Protein AF-A0A3M2EKF6-F1 (afdb_monomer)

Foldseek 3Di:
DDDDPPPPPLPLDADAAQWKKWAQAPLGIWIKGFQHDDPPFATKIFTFDDDPDQDQASARSLVGDGPAIAGENVSVCSNVVPPRMHTRGGYDHDPVSNAQFKAKEFDADPVRHGQAIWIDRPPDIDGDPDRVDDPGHHHDYDYSVRVRVVRSVD

Mean predicted aligned error: 7.69 Å

pLDDT: mean 85.17, std 13.41, range [38.59, 97.5]

Structure (mmCIF, N/CA/C/O backbone):
data_AF-A0A3M2EKF6-F1
#
_entry.id   AF-A0A3M2EKF6-F1
#
loop_
_atom_site.group_PDB
_atom_site.id
_atom_site.type_symbol
_atom_site.label_atom_id
_atom_site.label_alt_id
_atom_site.label_comp_id
_atom_site.label_asym_id
_atom_site.label_entity_id
_atom_site.label_seq_id
_atom_site.pdbx_PDB_ins_code
_atom_site.Cartn_x
_atom_site.Cartn_y
_atom_site.Cartn_z
_atom_site.occupancy
_atom_site.B_iso_or_equiv
_atom_site.auth_seq_id
_atom_site.auth_comp_id
_atom_site.auth_asym_id
_atom_site.auth_atom_id
_atom_site.pdbx_PDB_model_num
ATOM 1 N N . MET A 1 1 ? -35.998 6.943 17.045 1.00 41.31 1 MET A N 1
ATOM 2 C CA . MET A 1 1 ? -34.581 7.208 17.370 1.00 41.31 1 MET A CA 1
ATOM 3 C C . MET A 1 1 ? -33.754 7.050 16.105 1.00 41.31 1 MET A C 1
ATOM 5 O O . MET A 1 1 ? -33.647 5.919 15.648 1.00 41.31 1 MET A O 1
ATOM 9 N N . PRO A 1 2 ? -33.217 8.116 15.495 1.00 38.59 2 PRO A N 1
ATOM 10 C CA . PRO A 1 2 ? -32.195 7.952 14.471 1.00 38.59 2 PRO A CA 1
ATOM 11 C C . PRO A 1 2 ? -30.827 7.724 15.138 1.00 38.59 2 PRO A C 1
ATOM 13 O O . PRO A 1 2 ? -30.513 8.349 16.150 1.00 38.59 2 PRO A O 1
ATOM 16 N N . ALA A 1 3 ? -30.054 6.780 14.598 1.00 40.28 3 ALA A N 1
ATOM 17 C CA . ALA A 1 3 ? -28.677 6.499 15.000 1.00 40.28 3 ALA A CA 1
ATOM 18 C C . ALA A 1 3 ? -27.777 7.730 14.766 1.00 40.28 3 ALA A C 1
ATOM 20 O O . ALA A 1 3 ? -28.058 8.508 13.849 1.00 40.28 3 ALA A O 1
ATOM 21 N N . PRO A 1 4 ? -26.698 7.926 15.545 1.00 44.12 4 PRO A N 1
ATOM 22 C CA . PRO A 1 4 ? -25.775 9.017 15.282 1.00 44.12 4 PRO A CA 1
ATOM 23 C C . PRO A 1 4 ? -25.055 8.750 13.957 1.00 44.12 4 PRO A C 1
ATOM 25 O O . PRO A 1 4 ? -24.308 7.782 13.817 1.00 44.12 4 PRO A O 1
ATOM 28 N N . ALA A 1 5 ? -25.300 9.618 12.978 1.00 42.03 5 ALA A N 1
ATOM 29 C CA . ALA A 1 5 ? -24.433 9.770 11.825 1.00 42.03 5 ALA A CA 1
ATOM 30 C C . ALA A 1 5 ? -23.117 10.376 12.323 1.00 42.03 5 ALA A C 1
ATOM 32 O O . ALA A 1 5 ? -22.968 11.596 12.372 1.00 42.03 5 ALA A O 1
ATOM 33 N N . ASP A 1 6 ? -22.176 9.524 12.726 1.00 39.50 6 ASP A N 1
ATOM 34 C CA . ASP A 1 6 ? -20.790 9.930 12.936 1.00 39.50 6 ASP A CA 1
ATOM 35 C C . ASP A 1 6 ? -20.161 10.174 11.559 1.00 39.50 6 ASP A C 1
ATOM 37 O O . ASP A 1 6 ? -19.460 9.343 10.979 1.00 39.50 6 ASP A O 1
ATOM 41 N N . THR A 1 7 ? -20.522 11.312 10.967 1.00 42.78 7 THR A N 1
ATOM 42 C CA . THR A 1 7 ? -19.828 11.847 9.802 1.00 42.78 7 THR A CA 1
ATOM 43 C C . THR A 1 7 ? -18.528 12.417 10.336 1.00 42.78 7 THR A C 1
ATOM 45 O O . THR A 1 7 ? -18.437 13.607 10.636 1.00 42.78 7 THR A O 1
ATOM 48 N N . ALA A 1 8 ? -17.533 11.546 10.512 1.00 45.78 8 ALA A N 1
ATOM 49 C CA . ALA A 1 8 ? -16.163 11.961 10.745 1.00 45.78 8 ALA A CA 1
ATOM 50 C C . ALA A 1 8 ? -15.794 12.932 9.619 1.00 45.78 8 ALA A C 1
ATOM 52 O O . ALA A 1 8 ? -15.643 12.525 8.464 1.00 45.78 8 ALA A O 1
ATOM 53 N N . ALA A 1 9 ? -15.731 14.225 9.944 1.00 45.34 9 ALA A N 1
ATOM 54 C CA . ALA A 1 9 ? -15.285 15.252 9.022 1.00 45.34 9 ALA A CA 1
ATOM 55 C C . ALA A 1 9 ? -13.965 14.776 8.411 1.00 45.34 9 ALA A C 1
ATOM 57 O O . ALA A 1 9 ? -13.038 14.412 9.140 1.00 45.34 9 ALA A O 1
ATOM 58 N N . ALA A 1 10 ? -13.911 14.702 7.081 1.00 54.94 10 ALA A N 1
ATOM 59 C CA . ALA A 1 10 ? -12.710 14.284 6.383 1.00 54.94 10 ALA A CA 1
ATOM 60 C C . ALA A 1 10 ? -11.568 15.217 6.810 1.00 54.94 10 ALA A C 1
ATOM 62 O O . ALA A 1 10 ? -11.574 16.406 6.500 1.00 54.94 10 ALA A O 1
ATOM 63 N N . ASP A 1 11 ? -10.622 14.683 7.581 1.00 65.44 11 ASP A N 1
ATOM 64 C CA . ASP A 1 11 ? -9.410 15.387 7.983 1.00 65.44 11 ASP A CA 1
ATOM 65 C C . ASP A 1 11 ? -8.616 15.721 6.713 1.00 65.44 11 ASP A C 1
ATOM 67 O O . ASP A 1 11 ? -7.898 14.872 6.171 1.00 65.44 11 ASP A O 1
ATOM 71 N N . ALA A 1 12 ? -8.805 16.952 6.224 1.00 68.25 12 ALA A N 1
ATOM 72 C CA . ALA A 1 12 ? -8.299 17.463 4.952 1.00 68.25 12 ALA A CA 1
ATOM 73 C C . ALA A 1 12 ? -6.775 17.657 4.932 1.00 68.25 12 ALA A C 1
ATOM 75 O O . ALA A 1 12 ? -6.214 18.102 3.928 1.00 68.25 12 ALA A O 1
ATOM 76 N N . ARG A 1 13 ? -6.076 17.344 6.031 1.00 86.75 13 ARG A N 1
ATOM 77 C CA . ARG A 1 13 ? -4.619 17.431 6.067 1.00 86.75 13 ARG A CA 1
ATOM 78 C C . ARG A 1 13 ? -3.976 16.418 5.104 1.00 86.75 13 ARG A C 1
ATOM 80 O O . ARG A 1 13 ? -4.488 15.300 4.952 1.00 86.75 13 ARG A O 1
ATOM 87 N N . PRO A 1 14 ? -2.793 16.734 4.546 1.00 89.12 14 PRO A N 1
ATOM 88 C CA . PRO A 1 14 ? -2.010 15.783 3.765 1.00 89.12 14 PRO A CA 1
ATOM 89 C C . PRO A 1 14 ? -1.715 14.483 4.524 1.00 89.12 14 PRO A C 1
ATOM 91 O O . PRO A 1 14 ? -1.597 14.452 5.758 1.00 89.12 14 PRO A O 1
ATOM 94 N N . LEU A 1 15 ? -1.587 13.388 3.776 1.00 92.81 15 LEU A N 1
ATOM 95 C CA . LEU A 1 15 ? -1.114 12.122 4.322 1.00 92.81 15 LEU A CA 1
ATOM 96 C C . LEU A 1 15 ? 0.363 12.225 4.700 1.00 92.81 15 LEU A C 1
ATOM 98 O O . LEU A 1 15 ? 1.166 12.823 3.989 1.00 92.81 15 LEU A O 1
ATOM 102 N N . ARG A 1 16 ? 0.711 11.606 5.824 1.00 94.12 16 ARG A N 1
ATOM 103 C CA . ARG A 1 16 ? 2.085 11.444 6.296 1.00 94.12 16 ARG A CA 1
ATOM 104 C C . ARG A 1 16 ? 2.354 9.976 6.636 1.00 94.12 16 ARG A C 1
ATOM 106 O O . ARG A 1 16 ? 1.407 9.247 6.954 1.00 94.12 16 ARG A O 1
ATOM 113 N N . PRO A 1 17 ? 3.625 9.537 6.615 1.00 95.75 17 PRO A N 1
ATOM 114 C CA . PRO A 1 17 ? 4.020 8.236 7.148 1.00 95.75 17 PRO A CA 1
ATOM 115 C C . PRO A 1 17 ? 3.384 7.958 8.515 1.00 95.75 17 PRO A C 1
ATOM 117 O O . PRO A 1 17 ? 3.313 8.847 9.360 1.00 95.75 17 PRO A O 1
ATOM 120 N N . GLY A 1 18 ? 2.892 6.738 8.714 1.00 95.62 18 GLY A N 1
ATOM 121 C CA . GLY A 1 18 ? 2.209 6.279 9.923 1.00 95.62 18 GLY A CA 1
ATOM 122 C C . GLY A 1 18 ? 0.697 6.524 9.957 1.00 95.62 18 GLY A C 1
ATOM 123 O O . GLY A 1 18 ? 0.021 5.978 10.827 1.00 95.62 18 GLY A O 1
ATOM 124 N N . ASP A 1 19 ? 0.130 7.300 9.032 1.00 96.50 19 ASP A N 1
ATOM 125 C CA . ASP A 1 19 ? -1.325 7.453 8.951 1.00 96.50 19 ASP A CA 1
ATOM 126 C C . ASP A 1 19 ? -2.007 6.125 8.591 1.00 96.50 19 ASP A C 1
ATOM 128 O O . ASP A 1 19 ? -1.598 5.440 7.653 1.00 96.50 19 ASP A O 1
ATOM 132 N N . VAL A 1 20 ? -3.061 5.774 9.331 1.00 96.56 20 VAL A N 1
ATOM 133 C CA . VAL A 1 20 ? -3.856 4.557 9.123 1.00 96.56 20 VAL A CA 1
ATOM 134 C C . VAL A 1 20 ? -5.215 4.942 8.559 1.00 96.56 20 VAL A C 1
ATOM 136 O O . VAL A 1 20 ? -5.896 5.818 9.102 1.00 96.56 20 VAL A O 1
ATOM 139 N N . LEU A 1 21 ? -5.619 4.280 7.477 1.00 95.69 21 LEU A N 1
ATOM 140 C CA . LEU A 1 21 ? -6.895 4.507 6.809 1.00 95.69 21 LEU A CA 1
ATOM 141 C C . LEU A 1 21 ? -7.713 3.221 6.742 1.00 95.69 21 LEU A C 1
ATOM 143 O O . LEU A 1 21 ? -7.169 2.130 6.565 1.00 95.69 21 LEU A O 1
ATOM 147 N N . ALA A 1 22 ? -9.026 3.382 6.844 1.00 95.56 22 ALA A N 1
ATOM 148 C CA . ALA A 1 22 ? -10.010 2.375 6.489 1.00 95.56 22 ALA A CA 1
ATOM 149 C C . ALA A 1 22 ? -10.576 2.685 5.102 1.00 95.56 22 ALA A C 1
ATOM 151 O O . ALA A 1 22 ? -10.876 3.836 4.777 1.00 95.56 22 ALA A O 1
ATOM 152 N N . ILE A 1 23 ? -10.714 1.634 4.304 1.00 95.75 23 ILE A N 1
ATOM 153 C CA . ILE A 1 23 ? -11.236 1.671 2.945 1.00 95.75 23 ILE A CA 1
ATOM 154 C C . ILE A 1 23 ? -12.334 0.626 2.854 1.00 95.75 23 ILE A C 1
ATOM 156 O O . ILE A 1 23 ? -12.088 -0.557 3.088 1.00 95.75 23 ILE A O 1
ATOM 160 N N . ASP A 1 24 ? -13.534 1.056 2.502 1.00 95.69 24 ASP A N 1
ATOM 161 C CA . ASP A 1 24 ? -14.640 0.148 2.249 1.00 95.69 24 ASP A CA 1
ATOM 162 C C . ASP A 1 24 ? -14.458 -0.519 0.887 1.00 95.69 24 ASP A C 1
ATOM 164 O O . ASP A 1 24 ? -14.080 0.110 -0.109 1.00 95.69 24 ASP A O 1
ATOM 168 N N . THR A 1 25 ? -14.690 -1.827 0.872 1.00 95.56 25 THR A N 1
ATOM 169 C CA . THR A 1 25 ? -14.569 -2.685 -0.305 1.00 95.56 25 THR A CA 1
ATOM 170 C C . THR A 1 25 ? -15.768 -3.625 -0.378 1.00 95.56 25 THR A C 1
ATOM 172 O O . THR A 1 25 ? -16.510 -3.771 0.595 1.00 95.56 25 THR A O 1
ATOM 175 N N . ALA A 1 26 ? -15.931 -4.323 -1.504 1.00 93.94 26 ALA A N 1
ATOM 176 C CA . ALA A 1 26 ? -16.977 -5.337 -1.652 1.00 93.94 26 ALA A CA 1
ATOM 177 C C . ALA A 1 26 ? -16.854 -6.499 -0.640 1.00 93.94 26 ALA A C 1
ATOM 179 O O . ALA A 1 26 ? -17.855 -7.128 -0.317 1.00 93.94 26 ALA A O 1
ATOM 180 N N . ALA A 1 27 ? -15.654 -6.757 -0.102 1.00 92.81 27 ALA A N 1
ATOM 181 C CA . ALA A 1 27 ? -15.400 -7.780 0.919 1.00 92.81 27 ALA A CA 1
ATOM 182 C C . ALA A 1 27 ? -15.396 -7.212 2.357 1.00 92.81 27 ALA A C 1
ATOM 184 O O . ALA A 1 27 ? -14.861 -7.830 3.284 1.00 92.81 27 ALA A O 1
ATOM 185 N N . GLY A 1 28 ? -15.948 -6.009 2.543 1.00 92.44 28 GLY A N 1
ATOM 186 C CA . GLY A 1 28 ? -15.961 -5.273 3.806 1.00 92.44 28 GLY A CA 1
ATOM 187 C C . GLY A 1 28 ? -14.797 -4.292 3.951 1.00 92.44 28 GLY A C 1
ATOM 188 O O . GLY A 1 28 ? -13.985 -4.104 3.041 1.00 92.44 28 GLY A O 1
ATOM 189 N N . THR A 1 29 ? -14.716 -3.636 5.106 1.00 94.62 29 THR A N 1
ATOM 190 C CA . THR A 1 29 ? -13.673 -2.643 5.377 1.00 94.62 29 THR A CA 1
ATOM 191 C C . THR A 1 29 ? -12.293 -3.303 5.444 1.00 94.62 29 THR A C 1
ATOM 193 O O . THR A 1 29 ? -12.095 -4.345 6.074 1.00 94.62 29 THR A O 1
ATOM 196 N N . ARG A 1 30 ? -11.321 -2.684 4.777 1.00 96.19 30 ARG A N 1
ATOM 197 C CA . ARG A 1 30 ? -9.908 -3.066 4.769 1.00 96.19 30 ARG A CA 1
ATOM 198 C C . ARG A 1 30 ? -9.061 -1.900 5.253 1.00 96.19 30 ARG A C 1
ATOM 200 O O . ARG A 1 30 ? -9.494 -0.750 5.220 1.00 96.19 30 ARG A O 1
ATOM 207 N N . HIS A 1 31 ? -7.851 -2.204 5.708 1.00 96.81 31 HIS A N 1
ATOM 208 C CA . HIS A 1 31 ? -6.980 -1.215 6.328 1.00 96.81 31 HIS A CA 1
ATOM 209 C C . HIS A 1 31 ? -5.659 -1.080 5.591 1.00 96.81 31 HIS A C 1
ATOM 211 O O . HIS A 1 31 ? -5.055 -2.065 5.159 1.00 96.81 31 HIS A O 1
ATOM 217 N N . VAL A 1 32 ? -5.194 0.158 5.495 1.00 96.94 32 VAL A N 1
ATOM 218 C CA . VAL A 1 32 ? -3.883 0.496 4.950 1.00 96.94 32 VAL A CA 1
ATOM 219 C C . VAL A 1 32 ? -3.159 1.438 5.898 1.00 96.94 32 VAL A C 1
ATOM 221 O O . VAL A 1 32 ? -3.782 2.226 6.611 1.00 96.94 32 VAL A O 1
ATOM 224 N N . GLN A 1 33 ? -1.834 1.374 5.885 1.00 97.50 33 GLN A N 1
ATOM 225 C CA . GLN A 1 33 ? -0.977 2.322 6.583 1.00 97.50 33 GLN A CA 1
ATOM 226 C C . GLN A 1 33 ? -0.038 2.980 5.575 1.00 97.50 33 GLN A C 1
ATOM 228 O O . GLN A 1 33 ? 0.630 2.295 4.797 1.00 97.50 33 GLN A O 1
ATOM 233 N N . VAL A 1 34 ? 0.015 4.310 5.589 1.00 96.75 34 VAL A N 1
ATOM 234 C CA . VAL A 1 34 ? 0.949 5.088 4.769 1.00 96.75 34 VAL A CA 1
ATOM 235 C C . VAL A 1 34 ? 2.349 4.880 5.323 1.00 96.75 34 VAL A C 1
ATOM 237 O O . VAL A 1 34 ? 2.591 5.119 6.500 1.00 96.75 34 VAL A O 1
ATOM 240 N N . THR A 1 35 ? 3.274 4.442 4.481 1.00 95.50 35 THR A N 1
ATOM 241 C CA . THR A 1 35 ? 4.684 4.231 4.847 1.00 95.50 35 THR A CA 1
ATOM 242 C C . THR A 1 35 ? 5.546 5.399 4.392 1.00 95.50 35 THR A C 1
ATOM 244 O O . THR A 1 35 ? 6.385 5.871 5.146 1.00 95.50 35 THR A O 1
ATOM 247 N N . HIS A 1 36 ? 5.284 5.925 3.193 1.00 93.56 36 HIS A N 1
ATOM 248 C CA . HIS A 1 36 ? 6.037 7.028 2.610 1.00 93.56 36 HIS A CA 1
ATOM 249 C C . HIS A 1 36 ? 5.079 7.983 1.905 1.00 93.56 36 HIS A C 1
ATOM 251 O O . HIS A 1 36 ? 4.196 7.555 1.166 1.00 93.56 36 HIS A O 1
ATOM 257 N N . ALA A 1 37 ? 5.277 9.280 2.112 1.00 89.19 37 ALA A N 1
ATOM 258 C CA . ALA A 1 37 ? 4.577 10.335 1.393 1.00 89.19 37 ALA A CA 1
ATOM 259 C C . ALA A 1 37 ? 5.589 11.453 1.128 1.00 89.19 37 ALA A C 1
ATOM 261 O O . ALA A 1 37 ? 5.890 12.244 2.021 1.00 89.19 37 ALA A O 1
ATOM 262 N N . ARG A 1 38 ? 6.179 11.461 -0.074 1.00 82.50 38 ARG A N 1
ATOM 263 C CA . ARG A 1 38 ? 7.145 12.483 -0.498 1.00 82.50 38 ARG A CA 1
ATOM 264 C C . ARG A 1 38 ? 6.774 12.978 -1.888 1.00 82.50 38 ARG A C 1
ATOM 266 O O . ARG A 1 38 ? 6.753 12.195 -2.833 1.00 82.50 38 ARG A O 1
ATOM 273 N N . ALA A 1 39 ? 6.493 14.270 -2.023 1.00 74.94 39 ALA A N 1
ATOM 274 C CA . ALA A 1 39 ? 6.306 14.862 -3.341 1.00 74.94 39 ALA A CA 1
ATOM 275 C C . ALA A 1 39 ? 7.619 14.746 -4.147 1.00 74.94 39 ALA A C 1
ATOM 277 O O . ALA A 1 39 ? 8.693 14.871 -3.557 1.00 74.94 39 ALA A O 1
ATOM 278 N N . PRO A 1 40 ? 7.568 14.497 -5.467 1.00 75.75 40 PRO A N 1
ATOM 279 C CA . PRO A 1 40 ? 6.382 14.406 -6.327 1.00 75.75 40 PRO A CA 1
ATOM 280 C C . PRO A 1 40 ? 5.776 12.990 -6.440 1.00 75.75 40 PRO A C 1
ATOM 282 O O . PRO A 1 40 ? 4.909 12.766 -7.282 1.00 75.75 40 PRO A O 1
ATOM 285 N N . HIS A 1 41 ? 6.232 12.016 -5.649 1.00 77.31 41 HIS A N 1
ATOM 286 C CA . HIS A 1 41 ? 5.777 10.633 -5.764 1.00 77.31 41 HIS A CA 1
ATOM 287 C C . HIS A 1 41 ? 4.429 10.399 -5.059 1.00 77.31 41 HIS A C 1
ATOM 289 O O . HIS A 1 41 ? 4.194 10.960 -3.986 1.00 77.31 41 HIS A O 1
ATOM 295 N N . PRO A 1 42 ? 3.562 9.537 -5.623 1.00 86.38 42 PRO A N 1
ATOM 296 C CA . PRO A 1 42 ? 2.373 9.047 -4.933 1.00 86.38 42 PRO A CA 1
ATOM 297 C C . PRO A 1 42 ? 2.713 8.371 -3.607 1.00 86.38 42 PRO A C 1
ATOM 299 O O . PRO A 1 42 ? 3.831 7.885 -3.405 1.00 86.38 42 PRO A O 1
ATOM 302 N N . GLU A 1 43 ? 1.731 8.308 -2.714 1.00 92.56 43 GLU A N 1
ATOM 303 C CA . GLU A 1 43 ? 1.907 7.697 -1.408 1.00 92.56 43 GLU A CA 1
ATOM 304 C C . GLU A 1 43 ? 2.198 6.201 -1.538 1.00 92.56 43 GLU A C 1
ATOM 306 O O . GLU A 1 43 ? 1.529 5.472 -2.273 1.00 92.56 43 GLU A O 1
ATOM 311 N N . VAL A 1 44 ? 3.190 5.730 -0.784 1.00 94.38 44 VAL A N 1
ATOM 312 C CA . VAL A 1 44 ? 3.464 4.304 -0.630 1.00 94.38 44 VAL A CA 1
ATOM 313 C C . VAL A 1 44 ? 2.749 3.817 0.609 1.00 94.38 44 VAL A C 1
ATOM 315 O O . VAL A 1 44 ? 2.957 4.328 1.714 1.00 94.38 44 VAL A O 1
ATOM 318 N N . LEU A 1 45 ? 1.942 2.784 0.443 1.00 95.50 45 LEU A N 1
ATOM 319 C CA . LEU A 1 45 ? 1.165 2.183 1.509 1.00 95.50 45 LEU A CA 1
ATOM 320 C C . LEU A 1 45 ? 1.480 0.704 1.648 1.00 95.50 45 LEU A C 1
ATOM 322 O O . LEU A 1 45 ? 1.859 0.028 0.691 1.00 95.50 45 LEU A O 1
ATOM 326 N N . ARG A 1 46 ? 1.263 0.206 2.859 1.00 96.31 46 ARG A N 1
ATOM 327 C CA . ARG A 1 46 ? 1.131 -1.221 3.120 1.00 96.31 46 ARG A CA 1
ATOM 328 C C . ARG A 1 46 ? -0.331 -1.532 3.415 1.00 96.31 46 ARG A C 1
ATOM 330 O O . ARG A 1 46 ? -0.961 -0.845 4.221 1.00 96.31 46 ARG A O 1
ATOM 337 N N . ALA A 1 47 ? -0.864 -2.554 2.764 1.00 96.62 47 ALA A N 1
ATOM 338 C CA . ALA A 1 47 ? -2.144 -3.141 3.120 1.00 96.62 47 ALA A CA 1
ATOM 339 C C . ALA A 1 47 ? -1.952 -4.070 4.315 1.00 96.62 47 ALA A C 1
ATOM 341 O O . ALA A 1 47 ? -1.004 -4.857 4.345 1.00 96.62 47 ALA A O 1
ATOM 342 N N . ILE A 1 48 ? -2.834 -3.965 5.301 1.00 96.38 48 ILE A N 1
ATOM 343 C CA . ILE A 1 48 ? -2.803 -4.810 6.492 1.00 96.38 48 ILE A CA 1
ATOM 344 C C . ILE A 1 48 ? -3.661 -6.042 6.225 1.00 96.38 48 ILE A C 1
ATOM 346 O O . ILE A 1 48 ? -4.797 -5.909 5.765 1.00 96.38 48 ILE A O 1
ATOM 350 N N . ALA A 1 49 ? -3.121 -7.230 6.502 1.00 94.31 49 ALA A N 1
ATOM 351 C CA . ALA A 1 49 ? -3.872 -8.466 6.333 1.00 94.31 49 ALA A CA 1
ATOM 352 C C . ALA A 1 49 ? -5.146 -8.456 7.203 1.00 94.31 49 ALA A C 1
ATOM 354 O O . ALA A 1 49 ? -5.096 -7.988 8.348 1.00 94.31 49 ALA A O 1
ATOM 355 N N . PRO A 1 50 ? -6.279 -8.971 6.697 1.00 91.12 50 PRO A N 1
ATOM 356 C CA . PRO A 1 50 ? -7.489 -9.112 7.494 1.00 91.12 50 PRO A CA 1
ATOM 357 C C . PRO A 1 50 ? -7.239 -9.991 8.724 1.00 91.12 50 PRO A C 1
ATOM 359 O O . PRO A 1 50 ? -6.584 -11.028 8.642 1.00 91.12 50 PRO A O 1
ATOM 362 N N . ALA A 1 51 ? -7.792 -9.591 9.866 1.00 87.69 51 ALA A N 1
ATOM 363 C CA . ALA A 1 51 ? -7.787 -10.388 11.086 1.00 87.69 51 ALA A CA 1
ATOM 364 C C . ALA A 1 51 ? -9.219 -10.807 11.428 1.00 87.69 51 ALA A C 1
ATOM 366 O O . ALA A 1 51 ? -10.149 -10.024 11.247 1.00 87.69 51 ALA A O 1
ATOM 367 N N . ALA A 1 52 ? -9.393 -12.015 11.974 1.00 82.25 52 ALA A N 1
ATOM 368 C CA . ALA A 1 52 ? -10.709 -12.533 12.367 1.00 82.25 52 ALA A CA 1
ATOM 369 C C . ALA A 1 52 ? -11.419 -11.644 13.406 1.00 82.25 52 ALA A C 1
ATOM 371 O O . ALA A 1 52 ? -12.643 -11.550 13.426 1.00 82.25 52 ALA A O 1
ATOM 372 N N . ARG A 1 53 ? -10.643 -10.967 14.259 1.00 81.94 53 ARG A N 1
ATOM 373 C CA . ARG A 1 53 ? -11.122 -9.935 15.179 1.00 81.94 53 ARG A CA 1
ATOM 374 C C . ARG A 1 53 ? -10.260 -8.685 14.988 1.00 81.94 53 ARG A C 1
ATOM 376 O O . ARG A 1 53 ? -9.213 -8.585 15.624 1.00 81.94 53 ARG A O 1
ATOM 383 N N . PRO A 1 54 ? -10.638 -7.781 14.072 1.00 77.00 54 PRO A N 1
ATOM 384 C CA . PRO A 1 54 ? -9.834 -6.609 13.782 1.00 77.00 54 PRO A CA 1
ATOM 385 C C . PRO A 1 54 ? -9.896 -5.622 14.949 1.00 77.00 54 PRO A C 1
ATOM 387 O O . PRO A 1 54 ? -10.970 -5.342 15.487 1.00 77.00 54 PRO A O 1
ATOM 390 N N . ASP A 1 55 ? -8.741 -5.071 15.315 1.00 86.94 55 ASP A N 1
ATOM 391 C CA . ASP A 1 55 ? -8.690 -3.896 16.177 1.00 86.94 55 ASP A CA 1
ATOM 392 C C . ASP A 1 55 ? -9.409 -2.723 15.506 1.00 86.94 55 ASP A C 1
ATOM 394 O O . ASP A 1 55 ? -9.385 -2.570 14.285 1.00 86.94 55 ASP A O 1
ATOM 398 N N . GLN A 1 56 ? -10.026 -1.863 16.313 1.00 83.94 56 GLN A N 1
ATOM 399 C CA . GLN A 1 56 ? -10.668 -0.643 15.813 1.00 83.94 56 GLN A CA 1
ATOM 400 C C . GLN A 1 56 ? -9.741 0.575 15.897 1.00 83.94 56 GLN A C 1
ATOM 402 O O . GLN A 1 56 ? -9.915 1.551 15.170 1.00 83.94 56 GLN A O 1
ATOM 407 N N . ALA A 1 57 ? -8.733 0.515 16.771 1.00 91.25 57 ALA A N 1
ATOM 408 C CA . ALA A 1 57 ? -7.766 1.584 16.958 1.00 91.25 57 ALA A CA 1
ATOM 409 C C . ALA A 1 57 ? -6.614 1.475 15.950 1.00 91.25 57 ALA A C 1
ATOM 411 O O . ALA A 1 57 ? -6.063 0.394 15.730 1.00 91.25 57 ALA A O 1
ATOM 412 N N . ALA A 1 58 ? -6.174 2.622 15.421 1.00 92.38 58 ALA A N 1
ATOM 413 C CA . ALA A 1 58 ? -5.064 2.710 14.469 1.00 92.38 58 ALA A CA 1
ATOM 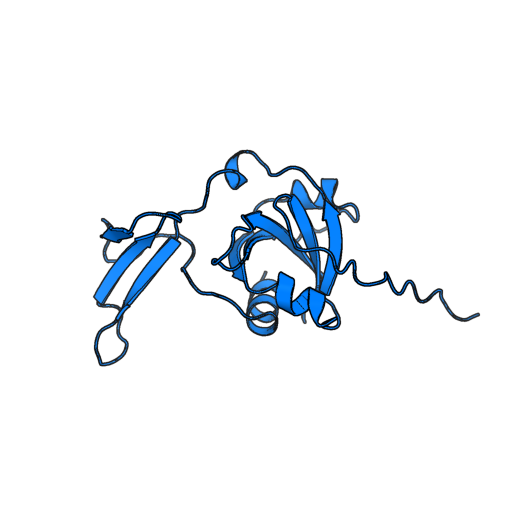414 C C . ALA A 1 58 ? -3.794 1.983 14.951 1.00 92.38 58 ALA A C 1
ATOM 416 O O . ALA A 1 58 ? -3.135 1.306 14.167 1.00 92.38 58 ALA A O 1
ATOM 417 N N . ALA A 1 59 ? -3.474 2.078 16.247 1.00 92.38 59 ALA A N 1
ATOM 418 C CA . ALA A 1 59 ? -2.301 1.434 16.834 1.00 92.38 59 ALA A CA 1
ATOM 419 C C . ALA A 1 59 ? -2.365 -0.103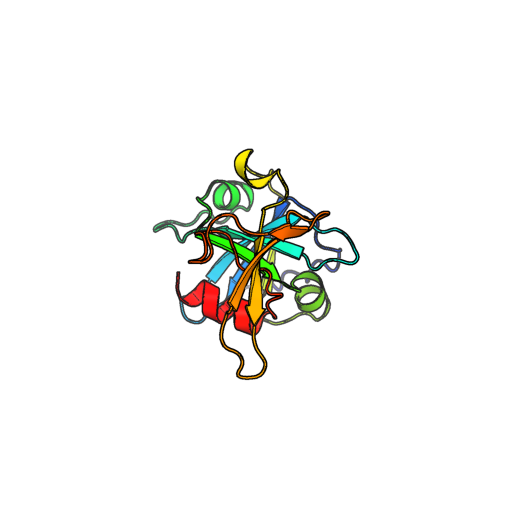 16.809 1.00 92.38 59 ALA A C 1
ATOM 421 O O . ALA A 1 59 ? -1.336 -0.740 16.598 1.00 92.38 59 ALA A O 1
ATOM 422 N N . GLY A 1 60 ? -3.546 -0.693 17.015 1.00 92.25 60 GLY A N 1
ATOM 423 C CA . GLY A 1 60 ? -3.740 -2.145 16.946 1.00 92.25 60 GLY A CA 1
ATOM 424 C C . GLY A 1 60 ? -3.680 -2.644 15.505 1.00 92.25 60 GLY A C 1
ATOM 425 O O . GLY A 1 60 ? -2.886 -3.521 15.174 1.00 92.25 60 GLY A O 1
ATOM 426 N N . ILE A 1 61 ? -4.395 -1.960 14.606 1.00 93.38 61 ILE A N 1
ATOM 427 C CA . ILE A 1 61 ? -4.381 -2.236 13.162 1.00 93.38 61 ILE A CA 1
ATOM 428 C C . ILE A 1 61 ? -2.951 -2.189 12.603 1.00 93.38 61 ILE A C 1
ATOM 430 O O . ILE A 1 61 ? -2.537 -3.082 11.867 1.00 93.38 61 ILE A O 1
ATOM 434 N N . ALA A 1 62 ? -2.155 -1.189 12.991 1.00 93.56 62 ALA A N 1
ATOM 435 C CA . ALA A 1 62 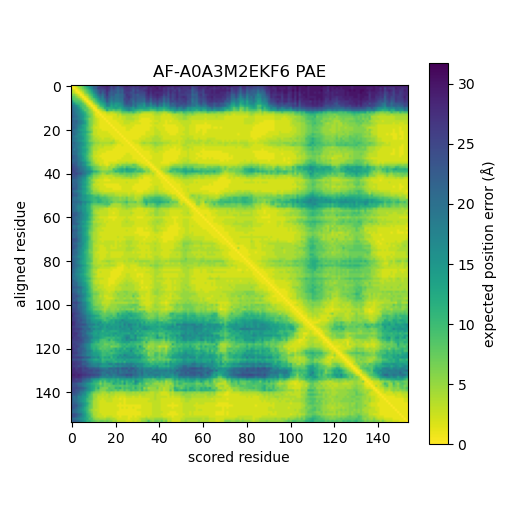? -0.771 -1.044 12.543 1.00 93.56 62 ALA A CA 1
ATOM 436 C C . ALA A 1 62 ? 0.180 -2.150 13.043 1.00 93.56 62 ALA A C 1
ATOM 438 O O . ALA A 1 62 ? 1.306 -2.242 12.560 1.00 93.56 62 ALA A O 1
ATOM 439 N N . ARG A 1 63 ? -0.230 -3.021 13.970 1.00 92.56 63 ARG A N 1
ATOM 440 C CA . ARG A 1 63 ? 0.560 -4.207 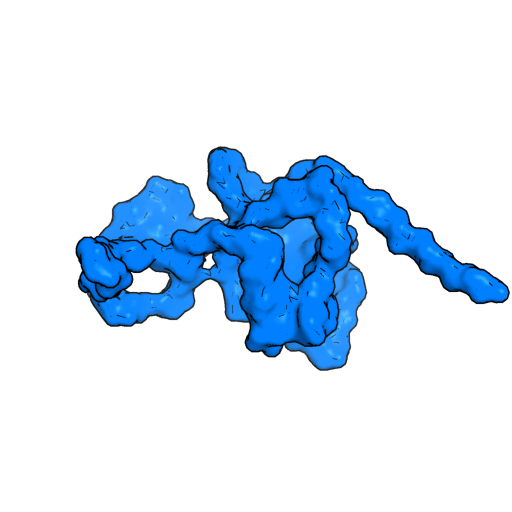14.350 1.00 92.56 63 ARG A CA 1
ATOM 441 C C . ARG A 1 63 ? 0.321 -5.397 13.426 1.00 92.56 63 ARG A C 1
ATOM 443 O O . ARG A 1 63 ? 1.100 -6.344 13.460 1.00 92.56 63 ARG A O 1
ATOM 450 N N . GLY A 1 64 ? -0.724 -5.349 12.600 1.00 93.12 64 GLY A N 1
ATOM 451 C CA . GLY A 1 64 ? -1.043 -6.421 11.669 1.00 93.12 64 GLY A CA 1
ATOM 452 C C . GLY A 1 64 ? 0.049 -6.637 10.609 1.00 93.12 64 GLY A C 1
ATOM 453 O O . GLY A 1 64 ? 0.780 -5.696 10.246 1.00 93.12 64 GLY A O 1
ATOM 454 N N . PRO A 1 65 ? 0.169 -7.875 10.094 1.00 94.12 65 PRO A N 1
ATOM 455 C CA . PRO A 1 65 ? 1.144 -8.197 9.065 1.00 94.12 65 PRO A CA 1
ATOM 456 C C . PRO A 1 65 ? 0.802 -7.479 7.755 1.00 94.12 65 PRO A C 1
ATOM 458 O O . PRO A 1 65 ? -0.362 -7.215 7.443 1.00 94.12 65 PRO A O 1
ATOM 461 N N . THR A 1 66 ? 1.836 -7.143 6.987 1.00 95.06 66 THR A N 1
ATOM 462 C CA . THR A 1 66 ? 1.667 -6.569 5.650 1.00 95.06 66 THR A CA 1
ATOM 463 C C . THR A 1 66 ? 1.185 -7.654 4.693 1.00 95.06 66 THR A C 1
ATOM 465 O O . THR A 1 66 ? 1.872 -8.654 4.519 1.00 95.06 66 THR A O 1
ATOM 468 N N . ALA A 1 67 ? 0.043 -7.437 4.046 1.00 94.50 67 ALA A N 1
ATOM 469 C CA . ALA A 1 67 ? -0.441 -8.293 2.968 1.00 94.50 67 ALA A CA 1
ATOM 470 C C . ALA A 1 67 ? 0.225 -7.951 1.627 1.00 94.50 67 ALA A C 1
ATOM 472 O O . ALA A 1 67 ? 0.687 -8.831 0.912 1.00 94.50 67 ALA A O 1
ATOM 473 N N . PHE A 1 68 ? 0.303 -6.662 1.287 1.00 94.12 68 PHE A N 1
ATOM 474 C CA . PHE A 1 68 ? 1.060 -6.181 0.130 1.00 94.12 68 PHE A CA 1
ATOM 475 C C . PHE A 1 68 ? 1.466 -4.719 0.301 1.00 94.12 68 PHE A C 1
ATOM 477 O O . PHE A 1 68 ? 0.939 -4.002 1.153 1.00 94.12 68 PHE A O 1
ATOM 484 N N . ILE A 1 69 ? 2.379 -4.271 -0.556 1.00 94.38 69 ILE A N 1
ATOM 485 C CA . ILE A 1 69 ? 2.800 -2.876 -0.679 1.00 94.38 69 ILE A CA 1
ATOM 486 C C . ILE A 1 69 ? 2.353 -2.353 -2.044 1.00 94.38 69 ILE A C 1
ATOM 488 O O . ILE A 1 69 ? 2.419 -3.076 -3.041 1.00 94.38 69 ILE A O 1
ATOM 492 N N . ALA A 1 70 ? 1.875 -1.113 -2.092 1.00 93.56 70 ALA A N 1
ATOM 493 C CA . ALA A 1 70 ? 1.476 -0.459 -3.332 1.00 93.56 70 ALA A CA 1
ATOM 494 C C . ALA A 1 70 ? 1.746 1.046 -3.277 1.00 93.56 70 ALA A C 1
ATOM 496 O O . ALA A 1 70 ? 1.838 1.632 -2.198 1.00 93.56 70 ALA A O 1
ATOM 497 N N . MET A 1 71 ? 1.832 1.666 -4.451 1.00 93.06 71 MET A N 1
ATOM 498 C CA . MET A 1 71 ? 1.712 3.114 -4.582 1.00 93.06 71 MET A CA 1
ATOM 499 C C . MET A 1 71 ? 0.257 3.445 -4.909 1.00 93.06 71 MET A C 1
ATOM 501 O O . MET A 1 71 ? -0.345 2.771 -5.745 1.00 93.06 71 MET A O 1
ATOM 505 N N . ALA A 1 72 ? -0.326 4.454 -4.267 1.00 92.19 72 ALA A N 1
ATOM 506 C CA . ALA A 1 72 ? -1.695 4.868 -4.560 1.00 92.19 72 ALA A CA 1
ATOM 507 C C . ALA A 1 72 ? -1.919 6.352 -4.285 1.00 92.19 72 ALA A C 1
ATOM 509 O O . ALA A 1 72 ? -1.357 6.890 -3.340 1.00 92.19 72 ALA A O 1
ATOM 510 N N . GLU A 1 73 ? -2.801 6.988 -5.056 1.00 90.38 73 GLU A N 1
ATOM 511 C CA . GLU A 1 73 ? -3.143 8.413 -4.913 1.00 90.38 73 GLU A CA 1
ATOM 512 C C . GLU A 1 73 ? -4.188 8.665 -3.805 1.00 90.38 73 GLU A C 1
ATOM 514 O O . GLU A 1 73 ? -5.235 9.288 -4.024 1.00 90.38 73 GLU A O 1
ATOM 519 N N . LEU A 1 74 ? -3.938 8.151 -2.598 1.00 90.06 74 LEU A N 1
ATOM 520 C CA . LEU A 1 74 ? -4.910 8.228 -1.504 1.00 90.06 74 LEU A CA 1
ATOM 521 C C . LEU A 1 74 ? -5.114 9.649 -0.980 1.00 90.06 74 LEU A C 1
ATOM 523 O O . LEU A 1 74 ? -6.230 9.979 -0.584 1.00 90.06 74 LEU A O 1
ATOM 527 N N . GLY A 1 75 ? -4.088 10.504 -0.994 1.00 88.12 75 GLY A N 1
ATOM 528 C CA . GLY A 1 75 ? -4.223 11.880 -0.517 1.00 88.12 75 GLY A CA 1
ATOM 529 C C . GLY A 1 75 ? -5.193 12.681 -1.380 1.00 88.12 75 GLY A C 1
ATOM 530 O O . GLY A 1 75 ? -6.043 13.401 -0.859 1.00 88.12 75 GLY A O 1
ATOM 531 N N . ARG A 1 76 ? -5.137 12.483 -2.704 1.00 87.38 76 ARG A N 1
ATOM 532 C CA . ARG A 1 76 ? -6.072 13.103 -3.656 1.00 87.38 76 ARG A CA 1
ATOM 533 C C . ARG A 1 76 ? -7.496 12.593 -3.463 1.00 87.38 76 ARG A C 1
ATOM 535 O O . ARG A 1 76 ? -8.427 13.390 -3.471 1.00 87.38 76 ARG A O 1
ATOM 542 N N . ALA A 1 77 ? -7.662 11.285 -3.282 1.00 89.56 77 ALA A N 1
ATOM 543 C CA . ALA A 1 77 ? -8.964 10.683 -3.017 1.00 89.56 77 ALA A CA 1
ATOM 544 C C . ALA A 1 77 ? -9.586 11.204 -1.709 1.00 89.56 77 ALA A C 1
ATOM 546 O O . ALA A 1 77 ? -10.758 11.574 -1.678 1.00 89.56 77 ALA A O 1
ATOM 547 N N . LEU A 1 78 ? -8.784 11.305 -0.645 1.00 89.88 78 LEU A N 1
ATOM 548 C CA . LEU A 1 78 ? -9.232 11.832 0.642 1.00 89.88 78 LEU A CA 1
ATOM 549 C C . LEU A 1 78 ? -9.618 13.315 0.539 1.00 89.88 78 LEU A C 1
ATOM 551 O O . LEU A 1 78 ? -10.667 13.704 1.041 1.00 89.88 78 LEU A O 1
ATOM 555 N N . ALA A 1 79 ? -8.822 14.127 -0.165 1.00 87.69 79 ALA A N 1
ATOM 556 C CA . ALA A 1 79 ? -9.103 15.549 -0.378 1.00 87.69 79 ALA A CA 1
ATOM 557 C C . ALA A 1 79 ? -10.388 15.801 -1.188 1.00 87.69 79 ALA A C 1
ATOM 559 O O . ALA A 1 79 ? -11.042 16.823 -0.997 1.00 87.69 79 ALA A O 1
ATOM 560 N N . ARG A 1 80 ? -10.769 14.872 -2.075 1.00 88.62 80 ARG A N 1
ATOM 561 C CA . ARG A 1 80 ? -12.040 14.919 -2.817 1.00 88.62 80 ARG A CA 1
ATOM 562 C C . ARG A 1 80 ? -13.244 14.415 -2.016 1.00 88.62 80 ARG A C 1
ATOM 564 O O . ARG A 1 80 ? -14.361 14.516 -2.511 1.00 88.62 80 ARG A O 1
ATOM 571 N N . GLY A 1 81 ? -13.038 13.869 -0.816 1.00 87.31 81 GLY A N 1
ATOM 572 C CA . GLY A 1 81 ? -14.117 13.304 -0.006 1.00 87.31 81 GLY A CA 1
ATOM 573 C C . GLY A 1 81 ? -14.728 12.037 -0.611 1.00 87.31 81 GLY A C 1
ATOM 574 O O . GLY A 1 81 ? -15.933 11.830 -0.499 1.00 87.31 81 GLY A O 1
ATOM 575 N N . GLU A 1 82 ? -13.919 11.204 -1.274 1.00 90.31 82 GLU A N 1
ATOM 576 C CA . GLU A 1 82 ? -14.386 9.939 -1.858 1.00 90.31 82 GLU A CA 1
ATOM 577 C C . GLU A 1 82 ? -15.052 9.064 -0.779 1.00 90.31 82 GLU A C 1
ATOM 579 O O . GLU A 1 82 ? -14.441 8.724 0.239 1.00 90.31 82 GLU A O 1
ATOM 584 N N . ALA A 1 83 ? -16.315 8.692 -0.998 1.00 90.00 83 ALA A N 1
ATOM 585 C CA . ALA A 1 83 ? -17.107 7.932 -0.030 1.00 90.00 83 ALA A CA 1
ATOM 586 C C . ALA A 1 83 ? -16.449 6.589 0.295 1.00 90.00 83 ALA A C 1
ATOM 588 O O . ALA A 1 83 ? -15.944 5.941 -0.613 1.00 90.00 83 ALA A O 1
ATOM 589 N N . GLY A 1 84 ? -16.478 6.138 1.553 1.00 91.31 84 GLY A N 1
ATOM 590 C CA . GLY A 1 84 ? -15.886 4.857 1.969 1.00 91.31 84 GLY A CA 1
ATOM 591 C C . GLY A 1 84 ? -14.355 4.871 2.074 1.00 91.31 84 GLY A C 1
ATOM 592 O O . GLY A 1 84 ? -13.715 3.825 1.974 1.00 91.31 84 GLY A O 1
ATOM 593 N N . LEU A 1 85 ? -13.748 6.050 2.216 1.00 93.88 85 LEU A N 1
ATOM 594 C CA . LEU A 1 85 ? -12.347 6.243 2.584 1.00 93.88 85 LEU A CA 1
ATOM 595 C C . LEU A 1 85 ? -12.303 7.124 3.836 1.00 93.88 85 LEU A C 1
ATOM 597 O O . LEU A 1 85 ? -12.790 8.251 3.819 1.00 93.88 85 LEU A O 1
ATOM 601 N N . ARG A 1 86 ? -11.715 6.626 4.928 1.00 93.12 86 ARG A N 1
ATOM 602 C CA . ARG A 1 86 ? -11.657 7.358 6.203 1.00 93.12 86 ARG A CA 1
ATOM 603 C C . ARG A 1 86 ? -10.318 7.198 6.905 1.00 93.12 86 ARG A C 1
ATO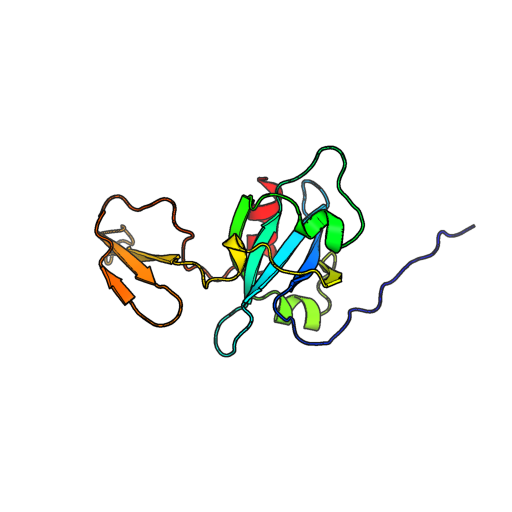M 605 O O . ARG A 1 86 ? -9.730 6.118 6.928 1.00 93.12 86 ARG A O 1
ATOM 612 N N . ARG A 1 87 ? -9.844 8.276 7.523 1.00 93.81 87 ARG A N 1
ATOM 613 C CA . ARG A 1 87 ? -8.635 8.285 8.352 1.00 93.81 87 ARG A CA 1
ATOM 614 C C . ARG A 1 87 ? -8.987 7.802 9.761 1.00 93.81 87 ARG A C 1
ATOM 616 O O . ARG A 1 87 ? -9.856 8.378 10.400 1.00 93.81 87 ARG A O 1
ATOM 623 N N . LEU A 1 88 ? -8.310 6.761 10.244 1.00 94.00 88 LEU A N 1
ATOM 624 C CA . LEU A 1 88 ? -8.524 6.198 11.588 1.00 94.00 88 LEU A CA 1
ATOM 625 C C . LEU A 1 88 ? -7.616 6.817 12.648 1.00 94.00 88 LEU A C 1
ATOM 627 O O . LEU A 1 88 ? -7.902 6.743 13.838 1.00 94.00 88 LEU A O 1
ATOM 631 N N . GLY A 1 89 ? -6.487 7.379 12.222 1.00 94.31 89 GLY A N 1
ATOM 632 C CA . GLY A 1 89 ? -5.513 7.985 13.115 1.00 94.31 89 GLY A CA 1
ATOM 633 C C . GLY A 1 89 ? -4.093 7.803 12.607 1.00 94.31 89 GLY A C 1
ATOM 634 O O . GLY A 1 89 ? -3.854 7.659 11.407 1.00 94.31 89 GLY A O 1
ATOM 635 N N . HIS A 1 90 ? -3.154 7.823 13.543 1.00 95.75 90 HIS A N 1
ATOM 636 C CA . HIS A 1 90 ? -1.729 7.702 13.283 1.00 95.75 90 HIS A CA 1
ATOM 637 C C . HIS A 1 90 ? -1.126 6.649 14.213 1.00 95.75 90 HIS A C 1
ATOM 639 O O . HIS A 1 90 ? -1.477 6.584 15.391 1.00 95.75 90 HIS A O 1
ATOM 645 N N . ALA A 1 91 ? -0.220 5.837 13.681 1.00 95.75 91 ALA A N 1
ATOM 646 C CA . ALA A 1 91 ? 0.507 4.826 14.427 1.00 95.75 91 ALA A CA 1
ATOM 647 C C . ALA A 1 91 ? 1.944 4.697 13.897 1.00 95.75 91 ALA A C 1
ATOM 649 O O . ALA A 1 91 ? 2.163 4.866 12.693 1.00 95.75 91 ALA A O 1
ATOM 650 N N . PRO A 1 92 ? 2.919 4.354 14.759 1.00 94.00 92 PRO A N 1
ATOM 651 C CA . PRO A 1 92 ? 4.285 4.089 14.328 1.00 94.00 92 PRO A CA 1
ATOM 652 C C . PRO A 1 92 ? 4.353 3.005 13.250 1.00 94.00 92 PRO A C 1
ATOM 654 O O . PRO A 1 92 ? 3.553 2.063 13.225 1.00 94.00 92 PRO A O 1
ATOM 657 N N . LEU A 1 93 ? 5.338 3.131 12.365 1.00 92.19 93 LEU A N 1
ATOM 658 C CA . LEU A 1 93 ? 5.640 2.101 11.380 1.00 92.19 93 LEU A CA 1
ATOM 659 C C . LEU A 1 93 ? 6.424 0.958 12.039 1.00 92.19 93 LEU A C 1
ATOM 661 O O . LEU A 1 93 ? 7.412 1.229 12.734 1.00 92.19 93 LEU A O 1
ATOM 665 N N . PRO A 1 94 ? 6.054 -0.312 11.790 1.00 90.94 94 PRO A N 1
ATOM 666 C CA . PRO A 1 94 ? 6.915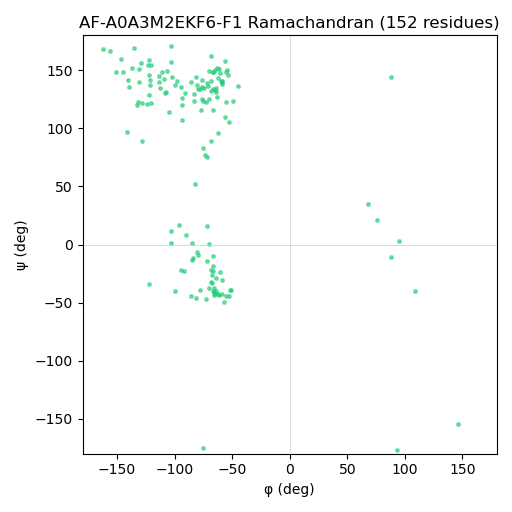 -1.444 12.117 1.00 90.94 94 PRO A CA 1
ATOM 667 C C . PRO A 1 94 ? 8.300 -1.266 11.487 1.00 90.94 94 PRO A C 1
ATOM 669 O O . PRO A 1 94 ? 8.392 -0.753 10.373 1.00 90.94 94 PRO A O 1
ATOM 672 N N . ALA A 1 95 ? 9.363 -1.730 12.152 1.00 88.50 95 ALA A N 1
ATOM 673 C CA . ALA A 1 95 ? 10.744 -1.553 11.682 1.00 88.50 95 ALA 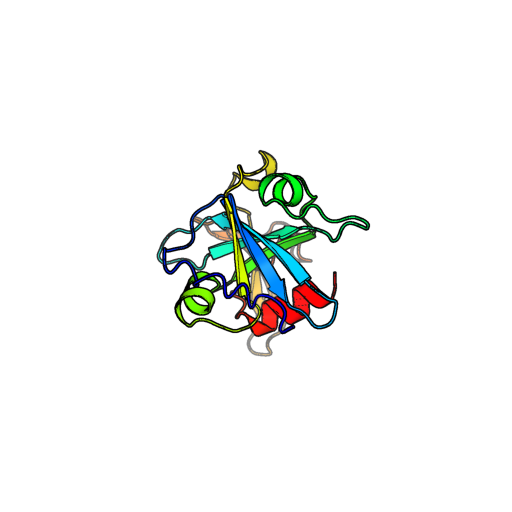A CA 1
ATOM 674 C C . ALA A 1 95 ? 10.948 -2.011 10.224 1.00 88.50 95 ALA A C 1
ATOM 676 O O . ALA A 1 95 ? 11.587 -1.318 9.442 1.00 88.50 95 ALA A O 1
ATOM 677 N N . ALA A 1 96 ? 10.317 -3.120 9.825 1.00 86.56 96 ALA A N 1
ATOM 678 C CA . ALA A 1 96 ? 10.379 -3.646 8.459 1.00 86.56 96 ALA A CA 1
ATOM 679 C C . ALA A 1 96 ? 9.698 -2.757 7.394 1.00 86.56 96 ALA A C 1
ATOM 681 O O . ALA A 1 96 ? 9.959 -2.925 6.209 1.00 86.56 96 ALA A O 1
ATOM 682 N N . ALA A 1 97 ? 8.819 -1.834 7.793 1.00 87.19 97 ALA A N 1
ATOM 683 C CA . ALA A 1 97 ? 8.078 -0.941 6.898 1.00 87.19 97 ALA A CA 1
ATOM 684 C C . ALA A 1 97 ? 8.637 0.494 6.867 1.00 87.19 97 ALA A C 1
ATOM 686 O O . ALA A 1 97 ? 8.057 1.353 6.203 1.00 87.19 97 ALA A O 1
ATOM 687 N N . GLN A 1 98 ? 9.714 0.765 7.613 1.00 88.50 98 GLN A N 1
ATOM 688 C CA . GLN A 1 98 ? 10.381 2.070 7.642 1.00 88.50 98 GLN A CA 1
ATOM 689 C C . GLN A 1 98 ? 11.287 2.324 6.427 1.00 88.50 98 GLN A C 1
ATOM 691 O O . GLN A 1 98 ? 11.293 3.458 5.958 1.00 88.50 98 GLN A O 1
ATOM 696 N N . PRO A 1 99 ? 12.044 1.337 5.900 1.00 88.69 99 PRO A N 1
ATOM 697 C CA . PRO A 1 99 ? 12.808 1.541 4.675 1.00 88.69 99 PRO A CA 1
ATOM 698 C C . PRO A 1 99 ? 11.887 1.737 3.471 1.00 88.69 99 PRO A C 1
ATOM 700 O O . PRO A 1 99 ? 10.817 1.122 3.394 1.00 88.69 99 PRO A O 1
ATOM 703 N N . PHE A 1 100 ? 12.331 2.533 2.494 1.00 85.25 100 PHE A N 1
ATOM 704 C CA . PHE A 1 100 ? 11.607 2.654 1.235 1.00 85.25 100 PHE A CA 1
ATOM 705 C C . PHE A 1 100 ? 11.598 1.295 0.519 1.00 85.25 100 PHE A C 1
ATOM 707 O O . PHE A 1 100 ? 12.656 0.681 0.351 1.00 85.25 100 PHE A O 1
ATOM 714 N N . PRO A 1 101 ? 10.422 0.777 0.125 1.00 85.25 101 PRO A N 1
ATOM 715 C CA . PRO A 1 101 ? 10.347 -0.541 -0.474 1.00 85.25 101 PRO A CA 1
ATOM 716 C C . PRO A 1 101 ? 10.923 -0.519 -1.885 1.00 85.25 101 PRO A C 1
ATOM 718 O O . PRO A 1 101 ? 10.650 0.379 -2.681 1.00 85.25 101 PRO A O 1
ATOM 721 N N . ARG A 1 102 ? 11.679 -1.563 -2.212 1.00 87.06 102 ARG A N 1
ATOM 722 C CA . ARG A 1 102 ? 12.139 -1.795 -3.575 1.00 87.06 102 ARG A CA 1
ATOM 723 C C . ARG A 1 102 ? 10.983 -2.341 -4.406 1.00 87.06 102 ARG A C 1
ATOM 725 O O . ARG A 1 102 ? 10.374 -3.341 -4.040 1.00 87.06 102 ARG A O 1
ATOM 732 N N . PHE A 1 103 ? 10.692 -1.689 -5.517 1.00 87.06 103 PHE A N 1
ATOM 733 C CA . PHE A 1 103 ? 9.694 -2.103 -6.488 1.00 87.06 103 PHE A CA 1
ATOM 734 C C . PHE A 1 103 ? 10.346 -2.718 -7.716 1.00 87.06 103 PHE A C 1
ATOM 736 O O . PHE A 1 103 ? 11.477 -2.377 -8.059 1.00 87.06 103 PHE A O 1
ATOM 743 N N . ARG A 1 104 ? 9.584 -3.537 -8.437 1.00 87.38 104 ARG A N 1
ATOM 744 C CA . ARG A 1 104 ? 9.924 -3.982 -9.787 1.00 87.38 104 ARG A CA 1
ATOM 745 C C . ARG A 1 104 ? 9.124 -3.231 -10.847 1.00 87.38 104 ARG A C 1
ATOM 747 O O . ARG A 1 104 ? 7.953 -2.903 -10.652 1.00 87.38 104 ARG A O 1
ATOM 754 N N . ILE A 1 105 ? 9.755 -2.965 -11.981 1.00 86.25 105 ILE A N 1
ATOM 755 C CA . ILE A 1 105 ? 9.181 -2.271 -13.133 1.00 86.25 105 ILE A CA 1
ATOM 756 C C . ILE A 1 105 ? 9.259 -3.220 -14.330 1.00 86.25 105 ILE A C 1
ATOM 758 O O . ILE A 1 105 ? 10.367 -3.636 -14.678 1.00 86.25 105 ILE A O 1
ATOM 762 N N . PRO A 1 106 ? 8.125 -3.565 -14.964 1.00 84.81 106 PRO A N 1
ATOM 763 C CA . PRO A 1 106 ? 8.145 -4.364 -16.178 1.00 84.81 106 PRO A CA 1
ATOM 764 C C . PRO A 1 106 ? 8.593 -3.497 -17.355 1.00 84.81 106 PRO A C 1
ATOM 766 O O . PRO A 1 106 ? 7.965 -2.479 -17.653 1.00 84.81 106 PRO A O 1
ATOM 769 N N . ILE A 1 107 ? 9.646 -3.915 -18.050 1.00 80.88 107 ILE A N 1
ATOM 770 C CA . ILE A 1 107 ? 10.012 -3.343 -19.344 1.00 80.88 107 ILE A CA 1
ATOM 771 C C . ILE A 1 107 ? 9.365 -4.195 -20.425 1.00 80.88 107 ILE A C 1
ATOM 773 O O . ILE A 1 107 ? 9.595 -5.403 -20.490 1.00 80.88 107 ILE A O 1
ATOM 777 N N . ARG A 1 108 ? 8.517 -3.563 -21.236 1.00 84.56 108 ARG A N 1
ATOM 778 C CA . ARG A 1 108 ? 7.710 -4.239 -22.251 1.00 84.56 108 ARG A CA 1
ATOM 779 C C . ARG A 1 108 ? 8.235 -3.974 -23.655 1.00 84.56 108 ARG A C 1
ATOM 781 O O . ARG A 1 108 ? 8.792 -2.908 -23.918 1.00 84.56 108 ARG A O 1
ATOM 788 N N . ASP A 1 109 ? 8.042 -4.934 -24.547 1.00 83.75 109 ASP A N 1
ATOM 789 C CA . ASP A 1 109 ? 8.236 -4.737 -25.977 1.00 83.75 109 ASP A CA 1
ATOM 790 C C . ASP A 1 109 ? 7.081 -3.928 -26.601 1.00 83.75 109 ASP A C 1
ATOM 792 O O . ASP A 1 109 ? 6.172 -3.447 -25.919 1.00 83.75 109 ASP A O 1
ATOM 796 N N . ARG A 1 110 ? 7.109 -3.769 -27.929 1.00 83.62 110 ARG A N 1
ATOM 797 C CA . ARG A 1 110 ? 6.051 -3.061 -28.669 1.00 83.62 110 ARG A CA 1
ATOM 798 C C . ARG A 1 110 ? 4.711 -3.804 -28.689 1.00 83.62 110 ARG A C 1
ATOM 800 O O . ARG A 1 110 ? 3.695 -3.162 -28.933 1.00 83.62 110 ARG A O 1
ATOM 807 N N . ALA A 1 111 ? 4.710 -5.117 -28.473 1.00 85.12 111 ALA A N 1
ATOM 808 C CA . ALA A 1 111 ? 3.502 -5.929 -28.369 1.00 85.12 111 ALA A CA 1
ATOM 809 C C . ALA A 1 111 ? 2.902 -5.892 -26.948 1.00 85.12 111 ALA A C 1
ATOM 811 O O . ALA A 1 111 ? 1.756 -6.288 -26.757 1.00 85.12 111 ALA A O 1
ATOM 812 N N . GLY A 1 112 ? 3.641 -5.359 -25.969 1.00 78.62 112 GLY A N 1
ATOM 813 C CA . GLY A 1 112 ? 3.244 -5.289 -24.567 1.00 78.62 112 GLY A CA 1
ATOM 814 C C . GLY A 1 112 ? 3.769 -6.452 -23.724 1.00 78.62 112 GLY A C 1
ATOM 815 O O . GLY A 1 112 ? 3.481 -6.494 -22.526 1.00 78.62 112 GLY A O 1
ATOM 816 N N . GLU A 1 113 ? 4.563 -7.355 -24.293 1.00 80.94 113 GLU A N 1
ATOM 817 C CA . GLU A 1 113 ? 5.148 -8.493 -23.586 1.00 80.94 113 GLU A CA 1
ATOM 818 C C . GLU A 1 113 ? 6.322 -8.055 -22.715 1.00 80.94 113 GLU A C 1
ATOM 820 O O . GLU A 1 113 ? 7.101 -7.183 -23.095 1.00 80.94 113 GLU A O 1
ATOM 825 N N . ILE A 1 114 ? 6.455 -8.637 -21.522 1.00 80.25 114 ILE A N 1
ATOM 826 C CA . ILE A 1 114 ? 7.522 -8.269 -20.580 1.00 80.25 114 ILE A CA 1
ATOM 827 C C . ILE A 1 114 ? 8.839 -8.901 -21.041 1.00 80.25 114 ILE A C 1
ATOM 829 O O . ILE A 1 114 ? 8.978 -10.120 -21.034 1.00 80.25 114 ILE A O 1
ATOM 833 N N . LEU A 1 115 ? 9.818 -8.066 -21.395 1.00 77.50 115 LEU A N 1
ATOM 834 C CA . LEU A 1 115 ? 11.150 -8.497 -21.822 1.00 77.50 115 LEU A CA 1
ATOM 835 C C . LEU A 1 115 ? 12.092 -8.726 -20.634 1.00 77.50 115 LEU A C 1
ATOM 837 O O . LEU A 1 115 ? 12.833 -9.704 -20.611 1.00 77.50 115 LEU A O 1
ATOM 841 N N . TYR A 1 116 ? 12.097 -7.805 -19.667 1.00 76.75 116 TYR A N 1
ATOM 842 C CA . TYR A 1 116 ? 12.919 -7.878 -18.455 1.00 76.75 116 TYR A CA 1
ATOM 843 C C . TYR A 1 116 ? 12.392 -6.936 -17.366 1.00 76.75 116 TYR A C 1
ATOM 845 O O . TYR A 1 116 ? 11.543 -6.073 -17.609 1.00 76.75 116 TYR A O 1
ATOM 853 N N . TRP A 1 117 ? 12.911 -7.099 -16.149 1.00 83.50 117 TRP A N 1
ATOM 854 C CA . TRP A 1 117 ? 12.519 -6.325 -14.975 1.00 83.50 117 TRP A CA 1
ATOM 855 C C . TRP A 1 117 ? 13.621 -5.360 -14.550 1.00 83.50 117 TRP A C 1
ATOM 857 O O . TRP A 1 117 ? 14.807 -5.686 -14.598 1.00 83.50 117 TRP A O 1
ATOM 867 N N . TRP A 1 118 ? 13.228 -4.172 -14.100 1.00 85.88 118 TRP A N 1
ATOM 868 C CA . TRP A 1 118 ? 14.099 -3.246 -13.373 1.00 85.88 118 TRP A CA 1
ATOM 869 C C . TRP A 1 118 ? 13.664 -3.141 -11.922 1.00 85.88 118 TRP A C 1
ATOM 871 O O . TRP A 1 118 ? 12.477 -3.224 -11.626 1.00 85.88 118 TRP A O 1
ATOM 881 N N . HIS A 1 119 ? 14.610 -2.908 -11.025 1.00 87.38 119 HIS A N 1
ATOM 882 C CA . HIS A 1 119 ? 14.353 -2.575 -9.635 1.00 87.38 119 HIS A CA 1
ATOM 883 C C . HIS A 1 119 ? 14.431 -1.069 -9.423 1.00 87.38 119 HIS A C 1
ATOM 885 O O . HIS A 1 119 ? 15.308 -0.403 -9.971 1.00 87.38 119 HIS A O 1
ATOM 891 N N . TRP A 1 120 ? 13.531 -0.550 -8.596 1.00 84.44 120 TRP A N 1
ATOM 892 C CA . TRP A 1 120 ? 13.479 0.844 -8.180 1.00 84.44 120 TRP A CA 1
ATOM 893 C C . TRP A 1 120 ? 13.320 0.932 -6.668 1.00 84.44 120 TRP A C 1
ATOM 895 O O . TRP A 1 120 ? 12.357 0.402 -6.127 1.00 84.44 120 TRP A O 1
ATOM 905 N N . ASP A 1 121 ? 14.234 1.601 -5.981 1.00 81.25 121 ASP A N 1
ATOM 906 C CA . ASP 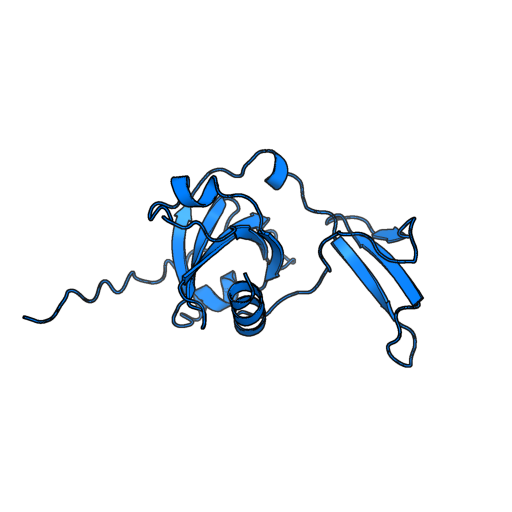A 1 121 ? 14.254 1.727 -4.513 1.00 81.25 121 ASP A CA 1
ATOM 907 C C . ASP A 1 121 ? 13.771 3.091 -4.006 1.00 81.25 121 ASP A C 1
ATOM 909 O O . ASP A 1 121 ? 13.928 3.417 -2.834 1.00 81.25 121 ASP A O 1
ATOM 913 N N . GLY A 1 122 ? 13.177 3.891 -4.888 1.00 77.56 122 GLY A N 1
ATOM 914 C CA . GLY A 1 122 ? 12.812 5.269 -4.598 1.00 77.56 122 GLY A CA 1
ATOM 915 C C . GLY A 1 122 ? 13.702 6.258 -5.332 1.00 77.56 122 GLY A C 1
ATOM 916 O O . GLY A 1 122 ? 13.163 7.214 -5.883 1.00 77.56 122 GLY A O 1
ATOM 917 N N . ASP A 1 123 ? 15.005 6.006 -5.427 1.00 78.88 123 ASP A N 1
ATOM 918 C CA . ASP A 1 123 ? 15.971 6.996 -5.915 1.00 78.88 123 ASP A CA 1
ATOM 919 C C . ASP A 1 123 ? 16.760 6.495 -7.130 1.00 78.88 123 ASP A C 1
ATOM 921 O O . ASP A 1 123 ? 17.032 7.266 -8.049 1.00 78.88 123 ASP A O 1
ATOM 925 N N . SER A 1 124 ? 17.055 5.196 -7.191 1.00 80.94 124 SER A N 1
ATOM 926 C CA . SER A 1 124 ? 17.876 4.584 -8.236 1.00 80.94 124 SER A CA 1
ATOM 927 C C . SER A 1 124 ? 17.131 3.500 -9.010 1.00 80.94 124 SER A C 1
ATOM 929 O O . SER A 1 124 ? 16.191 2.873 -8.519 1.00 80.94 124 SER A O 1
ATOM 931 N N . LEU A 1 125 ? 17.570 3.273 -10.251 1.00 82.69 125 LEU A N 1
ATOM 932 C CA . LEU A 1 125 ? 17.128 2.168 -11.097 1.00 82.69 125 LEU A CA 1
ATOM 933 C C . LEU A 1 125 ? 18.284 1.197 -11.314 1.00 82.69 125 LEU A C 1
ATOM 935 O O . LEU A 1 125 ? 19.402 1.609 -11.614 1.00 82.69 125 LEU A O 1
ATOM 939 N N . SER A 1 126 ? 18.006 -0.094 -11.191 1.00 82.50 126 SER A N 1
ATOM 940 C CA . SER A 1 126 ? 18.967 -1.160 -11.479 1.00 82.50 126 SER A CA 1
ATOM 941 C C . SER A 1 126 ? 18.295 -2.280 -12.261 1.00 82.50 126 SER A C 1
ATOM 943 O O . SER A 1 126 ? 17.088 -2.486 -12.157 1.00 82.50 126 SER A O 1
ATOM 945 N N . VAL A 1 127 ? 19.061 -2.999 -13.078 1.00 79.00 127 VAL A N 1
ATOM 946 C CA . VAL A 1 127 ? 18.548 -4.179 -13.783 1.00 79.00 127 VAL A CA 1
ATOM 947 C C . VAL A 1 127 ? 18.282 -5.280 -12.757 1.00 79.00 127 VAL A C 1
ATOM 949 O O . VAL A 1 127 ? 19.131 -5.538 -11.900 1.00 79.00 127 VAL A O 1
ATOM 952 N N . ALA A 1 128 ? 17.109 -5.912 -12.821 1.00 77.69 128 ALA A N 1
ATOM 953 C CA . ALA A 1 128 ? 16.806 -7.042 -11.957 1.00 77.69 128 ALA A CA 1
ATOM 954 C C . ALA A 1 128 ? 17.765 -8.201 -12.279 1.00 77.69 128 ALA A C 1
ATOM 956 O O . ALA A 1 128 ? 17.923 -8.546 -13.452 1.00 77.69 128 ALA A O 1
ATOM 957 N N . PRO A 1 129 ? 18.397 -8.822 -11.270 1.00 72.00 129 PRO A N 1
ATOM 958 C CA . PRO A 1 129 ? 19.270 -9.967 -11.493 1.00 72.00 129 PRO A CA 1
ATOM 959 C C . PRO A 1 129 ? 18.494 -11.202 -11.977 1.00 72.00 129 PRO A C 1
ATOM 961 O O . PRO A 1 129 ? 19.073 -12.031 -12.675 1.00 72.00 129 PRO A O 1
ATOM 964 N N . ASP A 1 130 ? 17.199 -11.316 -11.646 1.00 70.25 130 ASP A N 1
ATOM 965 C CA . ASP A 1 130 ? 16.324 -12.383 -12.138 1.00 70.25 130 ASP A CA 1
ATOM 966 C C . ASP A 1 130 ? 15.363 -11.865 -13.231 1.00 70.25 130 ASP A C 1
ATOM 968 O O . ASP A 1 130 ? 14.469 -11.059 -12.945 1.00 70.25 130 ASP A O 1
ATOM 972 N N . PRO A 1 131 ? 15.491 -12.334 -14.487 1.00 60.28 131 PRO A N 1
ATOM 973 C CA . PRO A 1 131 ? 14.595 -11.952 -15.574 1.00 60.28 131 PRO A CA 1
ATOM 974 C C . PRO A 1 131 ? 13.185 -12.556 -15.455 1.00 60.28 131 PRO A C 1
ATOM 976 O O . PRO A 1 131 ? 12.275 -12.080 -16.133 1.00 60.28 131 PRO A O 1
ATOM 979 N N . ARG A 1 132 ? 12.961 -13.567 -14.601 1.00 62.97 132 ARG A N 1
ATOM 980 C CA . ARG A 1 132 ? 11.635 -14.182 -14.379 1.00 62.97 132 ARG A CA 1
ATOM 981 C C . ARG A 1 132 ? 10.736 -13.357 -13.451 1.00 62.97 132 ARG A C 1
ATOM 983 O O . ARG A 1 132 ? 9.533 -13.608 -13.387 1.00 62.97 132 ARG A O 1
ATOM 990 N N . GLY A 1 133 ? 11.297 -12.318 -12.833 1.00 60.88 133 GLY A N 1
ATOM 991 C CA . GLY A 1 133 ? 10.619 -11.437 -11.892 1.00 60.88 133 GLY A CA 1
ATOM 992 C C . GLY A 1 133 ? 10.693 -11.972 -10.466 1.00 60.88 133 GLY A C 1
ATOM 993 O O . GLY A 1 133 ? 10.632 -13.174 -10.238 1.00 60.88 133 GLY A O 1
ATOM 994 N N . ASP A 1 134 ? 10.818 -11.062 -9.508 1.00 71.38 134 ASP A N 1
ATOM 995 C CA . ASP A 1 134 ? 10.844 -11.371 -8.083 1.00 71.38 134 ASP A CA 1
ATOM 996 C C . ASP A 1 134 ? 9.504 -11.044 -7.397 1.00 71.38 134 ASP A C 1
ATOM 998 O O . ASP A 1 134 ? 8.617 -10.406 -7.975 1.00 71.38 134 ASP A O 1
ATOM 1002 N N . ASP A 1 135 ? 9.356 -11.469 -6.139 1.00 76.94 135 ASP A N 1
ATOM 1003 C CA . ASP A 1 135 ? 8.178 -11.199 -5.295 1.00 76.94 135 ASP A CA 1
ATOM 1004 C C . ASP A 1 135 ? 8.088 -9.728 -4.831 1.00 76.94 135 ASP A C 1
ATOM 1006 O O . ASP A 1 135 ? 7.338 -9.387 -3.911 1.00 76.94 135 ASP A O 1
ATOM 1010 N N . LEU A 1 136 ? 8.841 -8.818 -5.461 1.00 80.50 136 LEU A N 1
ATOM 1011 C CA . LEU A 1 136 ? 8.761 -7.397 -5.156 1.00 80.50 136 LEU A CA 1
ATOM 1012 C C . LEU A 1 136 ? 7.435 -6.795 -5.637 1.00 80.50 136 LEU A C 1
ATOM 1014 O O . LEU A 1 136 ? 6.868 -7.199 -6.667 1.00 80.50 136 LEU A O 1
ATOM 1018 N N . PRO A 1 137 ? 6.942 -5.761 -4.931 1.00 81.62 137 PRO A N 1
ATOM 1019 C CA . PRO A 1 137 ? 5.786 -5.008 -5.380 1.00 81.62 137 PRO A CA 1
ATOM 1020 C C . PRO A 1 137 ? 6.056 -4.386 -6.754 1.00 81.62 137 PRO A C 1
ATOM 1022 O O . PRO A 1 137 ? 7.137 -3.872 -7.031 1.00 81.62 137 PRO A O 1
ATOM 1025 N N . ILE A 1 138 ? 5.052 -4.406 -7.625 1.00 83.19 138 ILE A N 1
ATOM 1026 C CA . ILE A 1 138 ? 5.135 -3.739 -8.926 1.00 83.19 138 ILE A CA 1
ATOM 1027 C C . ILE A 1 138 ? 5.010 -2.231 -8.705 1.00 83.19 138 ILE A C 1
ATOM 1029 O O . ILE A 1 138 ? 4.139 -1.782 -7.954 1.00 83.19 138 ILE A O 1
ATOM 1033 N N . ARG A 1 139 ? 5.869 -1.443 -9.360 1.00 84.19 139 ARG A N 1
ATOM 1034 C CA . ARG A 1 139 ? 5.773 0.022 -9.384 1.00 84.19 139 ARG A CA 1
ATOM 1035 C C . ARG A 1 139 ? 4.611 0.446 -10.281 1.00 84.19 139 ARG A C 1
ATOM 1037 O O . ARG A 1 139 ? 4.792 0.876 -11.416 1.00 84.19 139 ARG A O 1
ATOM 1044 N N . GLU A 1 140 ? 3.413 0.313 -9.751 1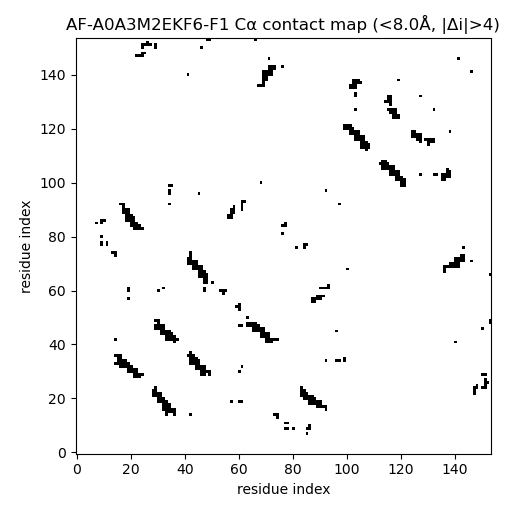.00 84.56 140 GLU A N 1
ATOM 1045 C CA . GLU A 1 140 ? 2.178 0.787 -10.354 1.00 84.56 140 GLU A CA 1
ATOM 1046 C C . GLU A 1 140 ? 1.516 1.764 -9.388 1.00 84.56 140 GLU A C 1
ATOM 1048 O O . GLU A 1 140 ? 1.475 1.524 -8.179 1.00 84.56 140 GLU A O 1
ATOM 1053 N N . VAL A 1 141 ? 1.007 2.870 -9.925 1.00 88.12 141 VAL A N 1
ATOM 1054 C CA . VAL A 1 141 ? 0.252 3.853 -9.150 1.00 88.12 141 VAL A CA 1
ATOM 1055 C C . VAL A 1 141 ? -1.225 3.509 -9.268 1.00 88.12 141 VAL A C 1
ATOM 1057 O O . VAL A 1 141 ? -1.836 3.698 -10.317 1.00 88.12 141 VAL A O 1
ATOM 1060 N N . LEU A 1 142 ? -1.798 2.993 -8.186 1.00 91.31 142 LEU A N 1
ATOM 1061 C CA . LEU A 1 142 ? -3.201 2.612 -8.141 1.00 91.31 142 LEU A CA 1
ATOM 1062 C C . LEU A 1 142 ? -4.083 3.831 -7.844 1.00 91.31 142 LEU A C 1
ATOM 1064 O O . LEU A 1 142 ? -3.891 4.542 -6.855 1.00 91.31 142 LEU A O 1
ATOM 1068 N N . GLY A 1 143 ? -5.119 4.025 -8.659 1.00 92.00 143 GLY A N 1
ATOM 1069 C CA . GLY A 1 143 ? -6.270 4.835 -8.259 1.00 92.00 143 GLY A CA 1
ATOM 1070 C C . GLY A 1 143 ? -7.066 4.147 -7.142 1.00 92.00 143 GLY A C 1
ATOM 1071 O O . GLY A 1 143 ? -6.951 2.933 -6.945 1.00 92.00 143 GLY A O 1
ATOM 1072 N N . LEU A 1 144 ? -7.915 4.901 -6.434 1.00 92.75 144 LEU A N 1
ATOM 1073 C CA . LEU A 1 144 ? -8.700 4.382 -5.302 1.00 92.75 144 LEU A CA 1
ATOM 1074 C C . LEU A 1 144 ? -9.492 3.116 -5.664 1.00 92.75 144 LEU A C 1
ATOM 1076 O O . LEU A 1 144 ? -9.480 2.145 -4.915 1.00 92.75 144 LEU A O 1
ATOM 1080 N N . GLU A 1 145 ? -10.140 3.098 -6.825 1.00 93.94 145 GLU A N 1
ATOM 1081 C CA . GLU A 1 145 ? -10.990 1.979 -7.236 1.00 93.94 145 GLU A CA 1
ATOM 1082 C C . GLU A 1 145 ? -10.182 0.710 -7.571 1.00 93.94 145 GLU A C 1
ATOM 1084 O O . GLU A 1 145 ? -10.562 -0.403 -7.210 1.00 93.94 145 GLU A O 1
ATOM 1089 N N . ALA A 1 146 ? -9.004 0.857 -8.185 1.00 93.50 146 ALA A N 1
ATOM 1090 C CA . ALA A 1 146 ? -8.098 -0.271 -8.403 1.00 93.50 146 ALA A CA 1
ATOM 1091 C C . ALA A 1 146 ? -7.557 -0.820 -7.073 1.00 93.50 146 ALA A C 1
ATOM 1093 O O . ALA A 1 146 ? -7.506 -2.036 -6.873 1.00 93.50 146 ALA A O 1
ATOM 1094 N N . LEU A 1 147 ? -7.218 0.073 -6.136 1.00 94.62 147 LEU A N 1
ATOM 1095 C CA . LEU A 1 147 ? -6.805 -0.308 -4.790 1.00 94.62 147 LEU A CA 1
ATOM 1096 C C . LEU A 1 147 ? -7.927 -1.044 -4.043 1.00 94.62 147 LEU A C 1
ATOM 1098 O O . LEU A 1 147 ? -7.656 -2.067 -3.421 1.00 94.62 147 LEU A O 1
ATOM 1102 N N . ARG A 1 148 ? -9.182 -0.587 -4.143 1.00 95.75 148 ARG A N 1
ATOM 1103 C CA . ARG A 1 148 ? -10.350 -1.261 -3.550 1.00 95.75 148 ARG A CA 1
ATOM 1104 C C . ARG A 1 148 ? -10.511 -2.685 -4.036 1.00 95.75 148 ARG A C 1
ATOM 1106 O O . ARG A 1 148 ? -10.646 -3.584 -3.212 1.00 95.75 148 ARG A O 1
ATOM 1113 N N . ARG A 1 149 ? -10.465 -2.897 -5.353 1.00 96.12 149 ARG A N 1
ATOM 1114 C CA . ARG A 1 149 ? -10.552 -4.245 -5.929 1.00 96.12 149 ARG A CA 1
ATOM 1115 C C . ARG A 1 149 ? -9.436 -5.145 -5.414 1.00 96.12 149 ARG A C 1
ATOM 1117 O O . ARG A 1 149 ? -9.693 -6.283 -5.043 1.00 96.12 149 ARG A O 1
ATOM 1124 N N . ARG A 1 150 ? -8.211 -4.621 -5.333 1.00 95.12 150 ARG A N 1
ATOM 1125 C CA . ARG A 1 150 ? -7.066 -5.375 -4.814 1.00 95.12 150 ARG A CA 1
ATOM 1126 C C . ARG A 1 150 ? -7.204 -5.702 -3.326 1.00 95.12 150 ARG A C 1
ATOM 1128 O O . ARG A 1 150 ? -6.879 -6.808 -2.920 1.00 95.12 150 ARG A O 1
ATOM 1135 N N . LEU A 1 151 ? -7.701 -4.764 -2.521 1.00 95.38 151 LEU A N 1
ATOM 1136 C CA . LEU A 1 151 ? -7.972 -4.973 -1.096 1.00 95.38 151 LEU A CA 1
ATOM 1137 C C . LEU A 1 151 ? -9.126 -5.958 -0.859 1.00 95.38 151 LEU A C 1
ATOM 1139 O O . LEU A 1 151 ? -9.085 -6.703 0.115 1.00 95.38 151 LEU A O 1
ATOM 1143 N N . ALA A 1 152 ? -10.131 -5.980 -1.737 1.00 94.62 152 ALA A N 1
ATOM 1144 C CA . ALA A 1 152 ? -11.248 -6.921 -1.663 1.00 94.62 152 ALA A CA 1
ATOM 1145 C C . ALA A 1 152 ? -10.825 -8.378 -1.912 1.00 94.62 152 ALA A C 1
ATOM 1147 O O . ALA A 1 152 ? -11.523 -9.290 -1.485 1.00 94.62 152 ALA A O 1
ATOM 1148 N N . ALA A 1 153 ? -9.698 -8.587 -2.598 1.00 94.12 153 ALA A N 1
ATOM 1149 C CA . ALA A 1 153 ? -9.134 -9.906 -2.875 1.00 94.12 153 ALA A CA 1
ATOM 1150 C C . ALA A 1 153 ? -8.241 -10.453 -1.739 1.00 94.12 153 ALA A C 1
ATOM 1152 O O . ALA A 1 153 ? -7.672 -11.532 -1.894 1.00 94.12 153 ALA A O 1
ATOM 1153 N N . LEU A 1 154 ? -8.097 -9.706 -0.633 1.00 89.25 154 LEU A N 1
ATOM 1154 C CA . LEU A 1 154 ? -7.475 -10.163 0.616 1.00 89.25 154 LEU A CA 1
ATOM 1155 C C . LEU A 1 154 ? -8.468 -10.938 1.477 1.00 89.25 154 LEU A C 1
ATOM 1157 O O . LEU A 1 154 ? -8.065 -11.997 1.995 1.00 89.25 154 LEU A O 1
#

Sequence (154 aa):
MPAPADTAAADARPLRPGDVLAIDTAAGTRHVQVTHARAPHPEVLRAIAPAARPDQAAAGIARGPTAFIAMAELGRALARGEAGLRRLGHAPLPAAAQPFPRFRIPIRDRAGEILYWWHWDGDSLSVAPDPRGDDLPIREVLGLEALRRRLAAL

Secondary structure (DSSP, 8-state):
------------SPP-TTEEEEEEETTEEEEEEEEE--TTSPEEEEEEPP-SS--SSHHHHTTSPEEEEEEE-HHHHHHTT-TTEEEEEE-PPPGGGSSPPPEEEEEE-TTS-EEEEEEE-SS-EEE-S-TT--SSPB--EE-HHHHHHHHHT-

Solvent-accessible surface area (backbone atoms only — not comparable to full-atom values): 9007 Å² total; per-residue (Å²): 134,85,79,86,80,79,73,72,73,76,76,73,66,81,67,45,56,22,31,22,35,41,35,54,31,96,71,45,76,40,42,37,33,31,48,42,57,50,87,93,51,64,32,31,30,33,33,38,48,89,55,100,77,65,58,89,49,28,59,54,46,53,68,44,57,72,66,48,58,44,29,28,50,56,56,62,42,53,66,70,63,45,84,58,58,46,80,62,45,64,27,76,66,51,78,89,51,64,60,72,68,56,23,32,40,80,41,55,51,95,88,65,51,72,73,38,35,31,34,34,48,87,86,56,79,44,77,41,92,51,66,88,61,73,98,50,37,58,74,49,79,32,50,70,68,59,45,32,56,58,57,40,74,108

Nearest PDB structures (foldseek):
  6rm3-assembly1_LZ0  TM=6.102E-01  e=5.567E+00  Vairimorpha necatrix
  6cp3-assembly1_D  TM=6.105E-01  e=4.932E+00  Saccharomyces cerevisiae S288C
  3fks-assembly2_N  TM=6.418E-01  e=5.915E+00  Saccharomyces cerevisiae
  8t3f-assembly1_AM  TM=5.285E-01  e=8.507E+00  Saccharomyces cerevisiae

Radius of gyration: 16.82 Å; Cα contacts (8 Å, |Δi|>4): 299; chains: 1; bounding box: 54×32×46 Å